Protein AF-A0A448B7V6-F1 (afdb_monomer)

Nearest PDB structures (fold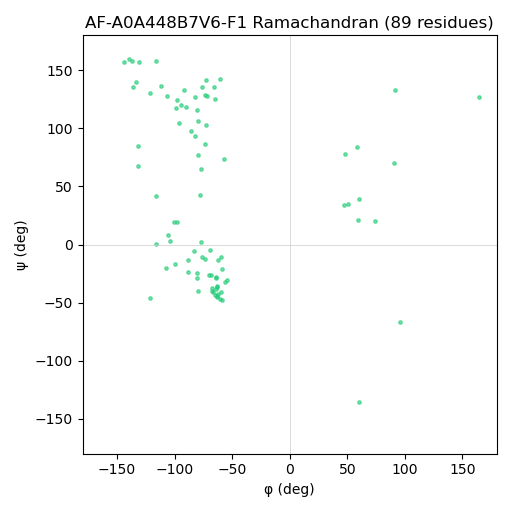seek):
  8fkw-assembly1_SS  TM=2.973E-01  e=3.619E+00  Homo sapiens
  8fku-assembly1_SS  TM=2.736E-01  e=4.427E+00  Homo sapiens

Solvent-accessible surface area (backbone atoms only — not comparable to full-atom values): 5754 Å² total; per-residue (Å²): 115,46,80,33,84,69,37,40,34,32,73,91,75,59,26,42,75,51,74,44,93,51,28,76,86,42,65,95,50,64,45,37,62,40,34,88,83,38,70,88,47,20,44,45,80,46,43,68,57,74,45,76,46,60,70,72,53,33,53,50,49,54,50,51,52,50,53,70,67,65,69,66,86,83,80,97,71,80,90,76,80,86,68,86,80,67,83,78,74,71,129

Secondary structure (DSSP, 8-state):
-EE-SS-EEETTTTEESS--TTGGGGTTS-TTBSGGG-TTTEE-SSSSS-EE--THHHHHHHHHHHHHHH--SS-----------GGGG--

Sequence (91 aa):
MYDYGARMLMPDLGRWGSMDAMSEKYSAWSPYNYAINNPVMVIDPDGNDIQTYTGDAAVAFGRALQMNMSTSSETSRGNIFTGFDLKGFKK

InterPro domains:
  IPR022385 Rhs repeat-associated core [TIGR03696] (1-47)
  IPR050708 Type VI secretion system VgrG/RHS [PTHR32305] (1-50)

Organism: Chryseobacterium gleum (NCBI:txid250)

Radius of gyration: 14.8 Å; Cα contacts (8 Å, |Δi|>4): 89; chains: 1; bounding box: 33×37×31 Å

Mean predicted aligned error: 11.31 Å

Foldseek 3Di:
DDALAVFDAPPVVRWTPDFAPCCVVVVVDGSTHAQVPCCLQWHDRNRHDIDGQDDPRSVVVVVVVVVVVPPPDDDPDDPPVVDDPPPVPDD

pLDDT: mean 76.13, std 16.98, range [39.0, 93.5]

Structure (mmCIF, N/CA/C/O backbone):
data_AF-A0A448B7V6-F1
#
_entry.id   AF-A0A448B7V6-F1
#
loop_
_atom_site.group_PDB
_atom_site.id
_atom_site.type_symbol
_atom_site.label_atom_id
_atom_site.label_alt_id
_atom_site.label_comp_id
_atom_site.label_asym_id
_atom_site.label_entity_id
_atom_site.label_seq_id
_atom_site.pdbx_PDB_ins_code
_atom_site.Cartn_x
_atom_site.Cartn_y
_atom_site.Cartn_z
_atom_site.occupancy
_atom_site.B_iso_or_equiv
_atom_site.auth_seq_id
_atom_site.auth_comp_id
_atom_site.auth_asym_id
_atom_site.auth_atom_id
_atom_site.pdbx_PDB_model_num
ATOM 1 N N . MET A 1 1 ? 0.345 -18.303 1.355 1.00 82.06 1 MET A N 1
ATOM 2 C CA . MET A 1 1 ? 0.390 -17.133 2.252 1.00 82.06 1 MET A CA 1
ATOM 3 C C . MET A 1 1 ? 1.771 -16.507 2.133 1.00 82.06 1 MET A C 1
ATOM 5 O O . MET A 1 1 ? 2.735 -17.265 2.149 1.00 82.06 1 MET A O 1
ATOM 9 N N . TYR A 1 2 ? 1.869 -15.191 1.966 1.00 85.00 2 TYR A N 1
ATOM 10 C CA . TYR A 1 2 ? 3.140 -14.462 1.889 1.00 85.00 2 TYR A CA 1
ATOM 11 C C . TYR A 1 2 ? 3.312 -13.565 3.112 1.00 85.00 2 TYR A C 1
ATOM 13 O O . TYR A 1 2 ? 2.357 -12.907 3.517 1.00 85.00 2 TYR A O 1
ATOM 21 N N . ASP A 1 3 ? 4.512 -13.554 3.684 1.00 89.19 3 ASP A N 1
ATOM 22 C CA . ASP A 1 3 ? 4.850 -12.748 4.856 1.00 89.19 3 ASP A CA 1
ATOM 23 C C . ASP A 1 3 ? 5.366 -11.375 4.421 1.00 89.19 3 ASP A C 1
ATOM 25 O O . ASP A 1 3 ? 6.361 -11.285 3.702 1.00 89.19 3 ASP A O 1
ATOM 29 N N . TYR A 1 4 ? 4.654 -10.326 4.827 1.00 85.50 4 TYR A N 1
ATOM 30 C CA . TYR A 1 4 ? 5.024 -8.933 4.580 1.00 85.50 4 TYR A CA 1
ATOM 31 C C . TYR A 1 4 ? 5.602 -8.268 5.838 1.00 85.50 4 TYR A C 1
ATOM 33 O O . TYR A 1 4 ? 5.942 -7.095 5.808 1.00 85.50 4 TYR A O 1
ATOM 41 N N . GLY A 1 5 ? 5.757 -9.004 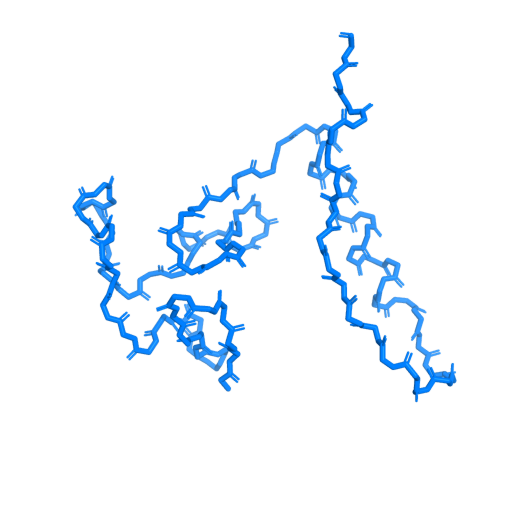6.941 1.00 89.19 5 GLY A N 1
ATOM 42 C CA . GLY A 1 5 ? 6.247 -8.506 8.221 1.00 89.19 5 GLY A CA 1
ATOM 43 C C . GLY A 1 5 ? 5.101 -8.150 9.157 1.00 89.19 5 GLY A C 1
ATOM 44 O O . GLY A 1 5 ? 4.907 -8.815 10.173 1.00 89.19 5 GLY A O 1
ATOM 45 N N . ALA A 1 6 ? 4.311 -7.125 8.826 1.00 85.94 6 ALA A N 1
ATOM 46 C CA . ALA A 1 6 ? 3.182 -6.741 9.675 1.00 85.94 6 ALA A CA 1
ATOM 47 C C . ALA A 1 6 ? 1.939 -7.614 9.462 1.00 85.94 6 ALA A C 1
ATOM 49 O O . ALA A 1 6 ? 1.135 -7.801 10.380 1.00 85.94 6 ALA A O 1
ATOM 50 N N . ARG A 1 7 ? 1.770 -8.163 8.252 1.00 91.31 7 ARG A N 1
ATOM 51 C CA . ARG A 1 7 ? 0.619 -8.993 7.885 1.00 91.31 7 ARG A CA 1
ATOM 52 C C . ARG A 1 7 ? 0.996 -10.125 6.945 1.00 91.31 7 ARG A C 1
ATOM 54 O O . ARG A 1 7 ? 1.957 -10.059 6.184 1.00 91.31 7 ARG A O 1
ATOM 61 N N . MET A 1 8 ? 0.152 -11.149 6.966 1.00 90.94 8 MET A N 1
ATOM 62 C CA . MET A 1 8 ? 0.224 -12.294 6.067 1.00 90.94 8 MET A CA 1
ATOM 63 C C . MET A 1 8 ? -0.772 -12.109 4.914 1.00 90.94 8 MET A C 1
ATOM 65 O O . MET A 1 8 ? -1.977 -12.029 5.150 1.00 90.94 8 MET A O 1
ATOM 69 N N . LEU A 1 9 ? -0.293 -12.028 3.670 1.00 91.12 9 LEU A N 1
ATOM 70 C CA . LEU A 1 9 ? -1.126 -11.934 2.466 1.00 91.12 9 LEU A CA 1
ATOM 71 C C . LEU A 1 9 ? -1.606 -13.326 2.039 1.00 91.12 9 LEU A C 1
ATOM 73 O O . LEU A 1 9 ? -0.786 -14.219 1.814 1.00 91.12 9 LEU A O 1
ATOM 77 N N . MET A 1 10 ? -2.918 -13.496 1.864 1.00 90.94 10 MET A N 1
ATOM 78 C CA . MET A 1 10 ? -3.546 -14.657 1.221 1.00 90.94 10 MET A CA 1
ATOM 79 C C . MET A 1 10 ? -3.573 -14.415 -0.294 1.00 90.94 10 MET A C 1
ATOM 81 O O . MET A 1 10 ? -4.444 -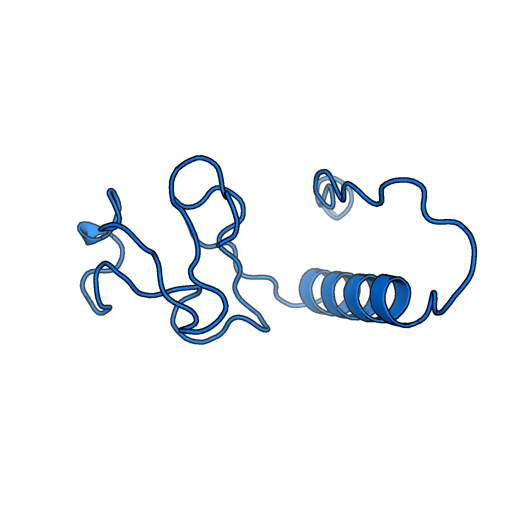13.676 -0.759 1.00 90.94 10 MET A O 1
ATOM 85 N N . PRO A 1 11 ? -2.618 -14.953 -1.082 1.00 86.75 11 PRO A N 1
ATOM 86 C CA . PRO A 1 11 ? -2.523 -14.646 -2.512 1.00 86.75 11 PRO A CA 1
ATOM 87 C C . PRO A 1 11 ? -3.669 -15.250 -3.331 1.00 86.75 11 PRO A C 1
ATOM 89 O O . PRO A 1 11 ? -4.025 -14.714 -4.372 1.00 86.75 11 PRO A O 1
ATOM 92 N N . ASP A 1 12 ? -4.258 -16.338 -2.844 1.00 89.62 12 ASP A N 1
ATOM 93 C CA . ASP A 1 12 ? -5.446 -16.993 -3.386 1.00 89.62 12 ASP A CA 1
ATOM 94 C C . ASP A 1 12 ? -6.685 -16.091 -3.331 1.00 89.62 12 ASP A C 1
ATOM 96 O O . ASP A 1 12 ? -7.484 -16.081 -4.264 1.00 89.62 12 ASP A O 1
ATOM 100 N N . LEU A 1 13 ? -6.819 -15.291 -2.270 1.00 89.00 13 LEU A N 1
ATOM 101 C CA . LEU A 1 13 ? -7.932 -14.353 -2.094 1.00 89.00 13 LEU A CA 1
ATOM 102 C C . LEU A 1 13 ? -7.576 -12.905 -2.459 1.00 89.00 13 LEU A C 1
ATOM 104 O O . LEU A 1 13 ? -8.467 -12.071 -2.623 1.00 89.00 13 LEU A O 1
ATOM 108 N N . GLY A 1 14 ? -6.287 -12.575 -2.546 1.00 89.31 14 GLY A N 1
ATOM 109 C CA . GLY A 1 14 ? -5.808 -11.199 -2.672 1.00 89.31 14 GLY A CA 1
ATOM 110 C C . GLY A 1 14 ? -6.218 -10.331 -1.477 1.00 89.31 14 GLY A C 1
ATOM 111 O O . GLY A 1 14 ? -6.659 -9.194 -1.659 1.00 89.31 14 GLY A O 1
ATOM 112 N N . ARG A 1 15 ? -6.174 -10.885 -0.260 1.00 92.38 15 ARG A N 1
ATOM 113 C CA . ARG A 1 15 ? -6.605 -10.231 0.991 1.00 92.38 15 ARG A CA 1
ATOM 114 C C . ARG A 1 15 ? -5.617 -10.494 2.116 1.00 92.38 15 ARG A C 1
ATOM 116 O O . ARG A 1 15 ? -4.899 -11.490 2.096 1.00 92.38 15 ARG A O 1
ATOM 123 N N . TRP A 1 16 ? -5.619 -9.633 3.123 1.00 93.50 16 TRP A N 1
ATOM 124 C CA . TRP A 1 16 ? -4.861 -9.879 4.346 1.00 93.50 16 TRP A CA 1
ATOM 125 C C . TRP A 1 16 ? -5.512 -10.970 5.192 1.00 93.50 16 TRP A C 1
ATOM 127 O O . TRP A 1 16 ? -6.735 -11.038 5.293 1.00 93.50 16 TRP A O 1
ATOM 137 N N . GLY A 1 17 ? -4.690 -11.813 5.815 1.00 91.31 17 GLY A N 1
ATOM 138 C CA . GLY A 1 17 ? -5.128 -12.828 6.776 1.00 91.31 17 GLY A CA 1
ATOM 139 C C . GLY A 1 17 ? -5.487 -12.260 8.153 1.00 91.31 17 GLY A C 1
ATOM 140 O O . GLY A 1 17 ? -6.061 -12.973 8.971 1.00 91.31 17 GLY A O 1
ATOM 141 N N . SER A 1 18 ? -5.166 -10.990 8.414 1.00 91.06 18 SER A N 1
ATOM 142 C CA . SER A 1 18 ? -5.445 -10.268 9.658 1.00 91.06 18 SER A CA 1
ATOM 143 C C . SER A 1 18 ? -5.897 -8.829 9.380 1.00 91.06 18 SER A C 1
ATOM 145 O O . SER A 1 18 ? -5.675 -8.290 8.294 1.00 91.06 18 SER A O 1
ATOM 147 N N . MET A 1 19 ? -6.566 -8.224 10.366 1.00 89.81 19 MET A N 1
ATOM 148 C CA . MET A 1 19 ? -7.042 -6.840 10.312 1.00 89.81 19 MET A CA 1
ATOM 149 C C . MET A 1 19 ? -5.866 -5.855 10.270 1.00 89.81 19 MET A C 1
ATOM 151 O O . MET A 1 19 ? -4.912 -5.999 11.031 1.00 89.81 19 MET A O 1
ATOM 155 N N . ASP A 1 20 ? -5.955 -4.851 9.396 1.00 89.69 20 ASP A N 1
ATOM 156 C CA . ASP A 1 20 ? -4.986 -3.757 9.301 1.00 89.69 20 ASP A CA 1
ATOM 157 C C . ASP A 1 20 ? -4.965 -2.887 10.567 1.00 89.69 20 ASP A C 1
ATOM 159 O O . ASP A 1 20 ? -5.993 -2.314 10.950 1.00 89.69 20 ASP A O 1
ATOM 163 N N . ALA A 1 21 ? -3.786 -2.725 11.172 1.00 88.44 21 ALA A N 1
ATOM 164 C CA . ALA A 1 21 ? -3.575 -1.791 12.277 1.00 88.44 21 ALA A CA 1
ATOM 165 C C . ALA A 1 21 ? -3.790 -0.327 11.846 1.00 88.44 21 ALA A C 1
ATOM 167 O O . ALA A 1 21 ? -4.209 0.495 12.655 1.00 88.44 21 ALA A O 1
ATOM 168 N N . MET A 1 22 ? -3.564 -0.010 10.567 1.00 86.94 22 MET A N 1
ATOM 169 C CA . MET A 1 22 ? -3.793 1.305 9.964 1.00 86.94 22 MET 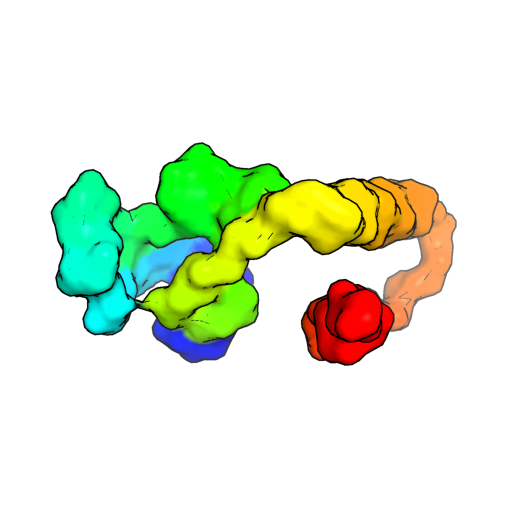A CA 1
ATOM 170 C C . MET A 1 22 ? -5.136 1.392 9.224 1.00 86.94 22 MET A C 1
ATOM 172 O O . MET A 1 22 ? -5.340 2.296 8.411 1.00 86.94 22 MET A O 1
ATOM 176 N N . SER A 1 23 ? -6.085 0.494 9.516 1.00 86.50 23 SER A N 1
ATOM 177 C CA . SER A 1 23 ? -7.415 0.500 8.881 1.00 86.50 23 SER A CA 1
ATOM 178 C C . SER A 1 23 ? -8.148 1.839 9.008 1.00 86.50 23 SER A C 1
ATOM 180 O O . SER A 1 23 ? -8.871 2.219 8.092 1.00 86.50 23 SER A O 1
ATOM 182 N N . GLU A 1 24 ? -7.924 2.603 10.081 1.00 87.56 24 GLU A N 1
ATOM 183 C CA . GLU A 1 24 ? -8.526 3.932 10.256 1.00 87.56 24 GLU A CA 1
ATOM 184 C C . GLU A 1 24 ? -8.074 4.945 9.193 1.00 87.56 24 GLU A C 1
ATOM 186 O O . GLU A 1 24 ? -8.881 5.750 8.722 1.00 87.56 24 GLU A O 1
ATOM 191 N N . LYS A 1 25 ? -6.811 4.871 8.752 1.00 87.44 25 LYS A N 1
ATOM 192 C CA . LYS A 1 25 ? -6.275 5.706 7.662 1.00 87.44 25 LYS A CA 1
ATOM 193 C C . LYS A 1 25 ? -6.982 5.412 6.335 1.00 87.44 25 LYS A C 1
ATOM 195 O O . LYS A 1 25 ? -7.120 6.297 5.492 1.00 87.44 25 LYS A O 1
ATOM 200 N N . TYR A 1 26 ? -7.467 4.183 6.180 1.00 86.44 26 TYR A N 1
ATOM 201 C CA . TYR A 1 26 ? -8.157 3.670 5.001 1.00 86.44 26 TYR A CA 1
ATOM 202 C C . TYR A 1 26 ? -9.606 3.291 5.315 1.00 86.44 26 TYR A C 1
ATOM 204 O O . TYR A 1 26 ? -10.097 2.280 4.824 1.00 86.44 26 TYR A O 1
ATOM 212 N N . SER A 1 27 ? -10.310 4.117 6.093 1.00 88.12 27 SER A N 1
ATOM 213 C CA . SER A 1 27 ? -11.669 3.827 6.582 1.00 88.12 27 SER A CA 1
ATOM 214 C C . SER A 1 27 ? -12.714 3.580 5.486 1.00 88.12 27 SER A C 1
ATOM 216 O O . SER A 1 27 ? -13.732 2.937 5.735 1.00 88.12 27 SER A O 1
ATOM 218 N N . ALA A 1 28 ? -12.463 4.052 4.261 1.00 90.62 28 ALA A N 1
ATOM 219 C CA . ALA A 1 28 ? -13.303 3.775 3.096 1.00 90.62 28 ALA A CA 1
ATOM 220 C C . ALA A 1 28 ? -13.158 2.335 2.557 1.00 90.62 28 ALA A C 1
ATOM 222 O O . ALA A 1 28 ? -13.963 1.908 1.728 1.00 90.62 28 ALA A O 1
ATOM 223 N N . TRP A 1 29 ? -12.150 1.583 3.005 1.00 89.38 29 TRP A N 1
ATOM 224 C CA . TRP A 1 29 ? -11.866 0.218 2.576 1.00 89.38 29 TRP A CA 1
ATOM 225 C C . TRP A 1 29 ? -12.009 -0.779 3.724 1.00 89.38 29 TRP A C 1
ATOM 227 O O . TRP A 1 29 ? -11.922 -0.452 4.904 1.00 89.38 29 TRP A O 1
ATOM 237 N N . SER A 1 30 ? -12.218 -2.044 3.355 1.00 91.44 30 SER A N 1
ATOM 238 C CA . SER A 1 30 ? -12.229 -3.138 4.324 1.00 91.44 30 SER A CA 1
ATOM 239 C C . SER A 1 30 ? -10.874 -3.240 5.041 1.00 91.44 30 SER A C 1
ATOM 241 O O . SER A 1 30 ? -9.841 -3.151 4.372 1.00 91.44 30 SER A O 1
ATOM 243 N N . PRO A 1 31 ? -10.846 -3.549 6.351 1.00 92.00 31 PRO A N 1
ATOM 244 C CA . PRO A 1 31 ? -9.606 -3.784 7.096 1.00 92.00 31 PRO A CA 1
ATOM 245 C C . PRO A 1 31 ? -8.747 -4.943 6.559 1.00 92.00 31 PRO A C 1
ATOM 247 O O . PRO A 1 31 ? -7.609 -5.105 6.986 1.00 92.00 31 PRO A O 1
ATOM 250 N N . TYR A 1 32 ? -9.276 -5.761 5.646 1.00 92.19 32 TYR A N 1
ATOM 251 C CA . TYR A 1 32 ? -8.572 -6.887 5.020 1.00 92.19 32 TYR A CA 1
ATOM 252 C C . TYR A 1 32 ? -8.156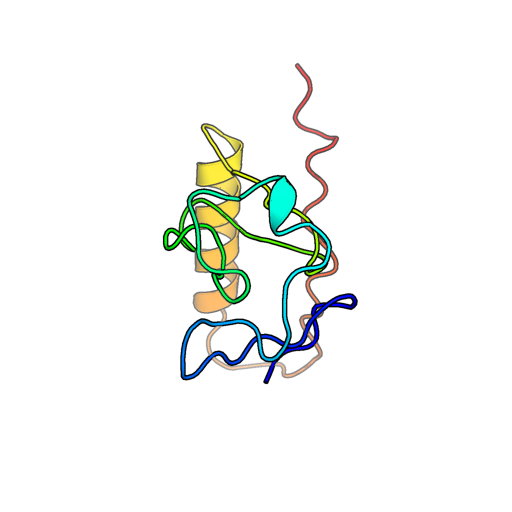 -6.608 3.567 1.00 92.19 32 TYR A C 1
ATOM 254 O O . TYR A 1 32 ? -7.732 -7.511 2.842 1.00 92.19 32 TYR A O 1
ATOM 262 N N . ASN A 1 33 ? -8.321 -5.372 3.101 1.00 91.31 33 ASN A N 1
ATOM 263 C CA . ASN A 1 33 ? -8.081 -4.989 1.719 1.00 91.31 33 ASN A CA 1
ATOM 264 C C . ASN A 1 33 ? -6.578 -4.918 1.388 1.00 91.31 33 ASN A C 1
ATOM 266 O O . ASN A 1 33 ? -5.832 -4.185 2.033 1.00 91.31 33 ASN A O 1
ATOM 270 N N . TYR A 1 34 ? -6.162 -5.584 0.309 1.00 88.38 34 TYR A N 1
ATOM 271 C CA . TYR A 1 34 ? -4.818 -5.442 -0.251 1.00 88.38 34 TYR A CA 1
ATOM 272 C C . TYR A 1 34 ? -4.783 -4.347 -1.326 1.00 88.38 34 TYR A C 1
ATOM 274 O O . TYR A 1 34 ? -5.645 -4.312 -2.209 1.00 88.38 34 TYR A O 1
ATOM 282 N N . ALA A 1 35 ? -3.782 -3.462 -1.259 1.00 88.25 35 ALA A N 1
ATOM 283 C CA . ALA A 1 35 ? -3.439 -2.512 -2.322 1.00 88.25 35 ALA A CA 1
ATOM 284 C C . ALA A 1 35 ? -4.615 -1.678 -2.878 1.00 88.25 35 ALA A C 1
ATOM 286 O O . ALA A 1 35 ? -4.675 -1.425 -4.076 1.00 88.25 35 ALA A O 1
ATOM 287 N N . ILE A 1 36 ? -5.594 -1.295 -2.046 1.00 90.44 36 ILE A N 1
ATOM 288 C CA . ILE A 1 36 ? -6.835 -0.586 -2.460 1.00 90.44 36 ILE A CA 1
ATOM 289 C C . ILE A 1 36 ? -7.543 -1.196 -3.689 1.00 90.44 36 ILE A C 1
ATOM 291 O O . ILE A 1 36 ? -8.146 -0.480 -4.484 1.00 90.44 36 ILE A O 1
ATOM 295 N N . ASN A 1 37 ? -7.480 -2.527 -3.841 1.00 87.88 37 ASN A N 1
ATOM 296 C CA . ASN A 1 37 ? -7.952 -3.277 -5.016 1.00 87.88 37 ASN A CA 1
ATOM 297 C C . ASN A 1 37 ? -7.274 -2.889 -6.346 1.00 87.88 37 ASN A C 1
ATOM 299 O O . ASN A 1 37 ? -7.800 -3.178 -7.419 1.00 87.88 37 ASN A O 1
ATOM 303 N N . ASN A 1 38 ? -6.093 -2.276 -6.293 1.00 88.25 38 ASN A N 1
ATOM 304 C CA . ASN A 1 38 ? -5.278 -1.929 -7.450 1.00 88.25 38 ASN A CA 1
ATOM 305 C C . ASN A 1 38 ? -3.806 -2.360 -7.263 1.00 88.25 38 ASN A C 1
ATOM 307 O O . ASN A 1 38 ? -2.913 -1.512 -7.198 1.00 88.25 38 ASN A O 1
ATOM 311 N N . PRO A 1 39 ? -3.527 -3.679 -7.222 1.00 86.00 39 PRO A N 1
ATOM 312 C CA . PRO A 1 39 ? -2.186 -4.222 -6.977 1.00 86.00 3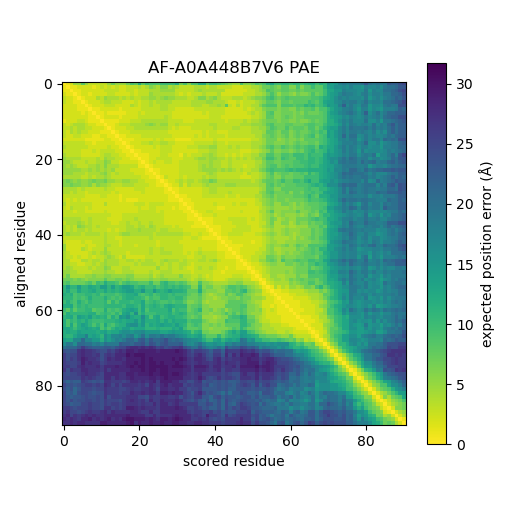9 PRO A CA 1
ATOM 313 C C . PRO A 1 39 ? -1.185 -3.979 -8.119 1.00 86.00 39 PRO A C 1
ATOM 315 O O . PRO A 1 39 ? -0.018 -4.336 -8.007 1.00 86.00 39 PRO A O 1
ATOM 318 N N . VAL A 1 40 ? -1.635 -3.407 -9.242 1.00 84.12 40 VAL A N 1
ATOM 319 C CA . VAL A 1 40 ? -0.771 -3.083 -10.385 1.00 84.12 40 VAL A CA 1
ATOM 320 C C . VAL A 1 40 ? -0.000 -1.789 -10.134 1.00 84.12 40 VAL A C 1
ATOM 322 O O . VAL A 1 40 ? 1.169 -1.690 -10.493 1.00 84.12 40 VAL A O 1
ATOM 325 N N . MET A 1 41 ? -0.655 -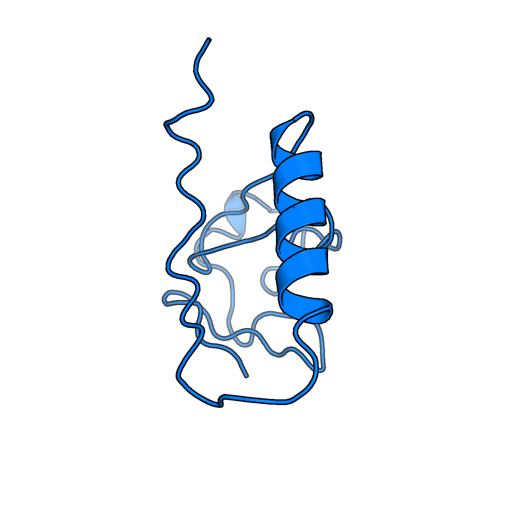0.794 -9.530 1.00 81.94 41 MET A N 1
ATOM 326 C CA . MET A 1 41 ? -0.055 0.522 -9.268 1.00 81.94 41 MET A CA 1
ATOM 327 C C . MET A 1 41 ? 0.257 0.756 -7.792 1.00 81.94 41 MET A C 1
ATOM 329 O O . MET A 1 41 ? 1.056 1.633 -7.466 1.00 81.94 41 MET A O 1
ATOM 333 N N . VAL A 1 42 ? -0.382 -0.001 -6.903 1.00 86.00 42 VAL A N 1
ATOM 334 C CA . VAL A 1 42 ? -0.277 0.168 -5.459 1.00 86.00 42 VAL A CA 1
ATOM 335 C C . VAL A 1 42 ? 0.229 -1.128 -4.856 1.00 86.00 42 VAL A C 1
ATOM 337 O O . VAL A 1 42 ? -0.305 -2.192 -5.141 1.00 86.00 42 VAL A O 1
ATOM 340 N N . ILE A 1 43 ? 1.253 -1.051 -4.016 1.00 88.00 43 ILE A N 1
ATOM 341 C CA . ILE A 1 43 ? 1.757 -2.199 -3.258 1.00 88.00 43 ILE A CA 1
ATOM 342 C C . ILE A 1 43 ? 1.944 -1.754 -1.824 1.00 88.00 43 ILE A C 1
ATOM 344 O O . ILE A 1 43 ? 2.410 -0.650 -1.582 1.00 88.00 43 ILE A O 1
ATOM 348 N N . ASP A 1 44 ? 1.588 -2.613 -0.882 1.00 86.94 44 ASP A N 1
ATOM 349 C CA . ASP A 1 44 ? 1.961 -2.472 0.522 1.00 86.94 44 ASP A CA 1
ATOM 350 C C . ASP A 1 44 ? 3.211 -3.337 0.765 1.00 86.94 44 ASP A C 1
ATOM 352 O O . ASP A 1 44 ? 3.079 -4.562 0.718 1.00 86.94 44 ASP A O 1
ATOM 356 N N . PRO A 1 45 ? 4.423 -2.762 0.893 1.00 86.56 45 PRO A N 1
ATOM 357 C CA . PRO A 1 45 ? 5.658 -3.546 0.944 1.00 86.56 45 PRO A CA 1
ATOM 358 C C . PRO A 1 45 ? 5.958 -4.159 2.315 1.00 86.56 45 PRO A C 1
ATOM 360 O O . PRO A 1 45 ? 6.685 -5.147 2.367 1.00 86.56 45 PRO A O 1
ATOM 363 N N . ASP A 1 46 ? 5.434 -3.582 3.400 1.00 87.12 46 ASP A N 1
ATOM 364 C CA . ASP A 1 46 ? 5.689 -4.002 4.788 1.00 87.12 46 ASP A CA 1
ATOM 365 C C . ASP A 1 46 ? 4.428 -4.511 5.511 1.00 87.12 46 ASP A C 1
ATOM 367 O O . ASP A 1 46 ? 4.469 -4.899 6.680 1.00 87.12 46 ASP A O 1
ATOM 371 N N . GLY A 1 47 ? 3.291 -4.513 4.817 1.00 84.25 47 GLY A N 1
ATOM 372 C CA . GLY A 1 47 ? 2.011 -4.910 5.370 1.00 84.25 47 GLY A CA 1
ATOM 373 C C . GLY A 1 47 ? 1.413 -3.867 6.313 1.00 84.25 47 GLY A C 1
ATOM 374 O O . GLY A 1 47 ? 0.567 -4.255 7.111 1.00 84.25 47 GLY A O 1
ATOM 375 N N . ASN A 1 48 ? 1.819 -2.596 6.271 1.00 86.88 48 ASN A N 1
ATOM 376 C CA . ASN A 1 48 ? 1.205 -1.525 7.066 1.00 86.88 48 ASN A CA 1
ATOM 377 C C . ASN A 1 48 ? 0.659 -0.398 6.199 1.00 86.88 48 ASN A C 1
ATOM 379 O O . ASN A 1 48 ? -0.438 0.097 6.456 1.00 86.88 48 ASN A O 1
ATOM 383 N N . ASP A 1 49 ? 1.443 0.048 5.217 1.00 86.81 49 ASP A N 1
ATOM 384 C CA . ASP A 1 49 ? 1.118 1.248 4.461 1.00 86.81 49 ASP A CA 1
ATOM 385 C C . ASP A 1 49 ? 1.333 1.061 2.964 1.00 86.81 49 ASP A C 1
ATOM 387 O O . ASP A 1 49 ? 2.350 0.554 2.486 1.00 86.81 49 ASP A O 1
ATOM 391 N N . ILE A 1 50 ? 0.356 1.530 2.193 1.00 87.06 50 ILE A N 1
ATOM 392 C CA . ILE A 1 50 ? 0.417 1.419 0.745 1.00 87.06 50 ILE A CA 1
ATOM 393 C C . ILE A 1 50 ? 1.388 2.441 0.155 1.00 87.06 50 ILE A C 1
ATOM 395 O O . ILE A 1 50 ? 1.356 3.635 0.451 1.00 87.06 50 ILE A O 1
ATOM 399 N N . GLN A 1 51 ? 2.204 1.974 -0.778 1.00 85.56 51 GLN A N 1
ATOM 400 C CA . GLN A 1 51 ? 3.015 2.795 -1.657 1.00 85.56 51 GLN A CA 1
ATOM 401 C C . GLN A 1 51 ? 2.408 2.781 -3.057 1.00 85.56 51 GLN A C 1
ATOM 403 O O . GLN A 1 51 ? 2.149 1.727 -3.642 1.00 85.56 51 GLN A O 1
ATOM 408 N N . THR A 1 52 ? 2.182 3.973 -3.600 1.00 86.56 52 THR A N 1
ATOM 409 C CA . THR A 1 52 ? 1.693 4.154 -4.968 1.00 86.56 52 THR A CA 1
ATOM 410 C C . THR A 1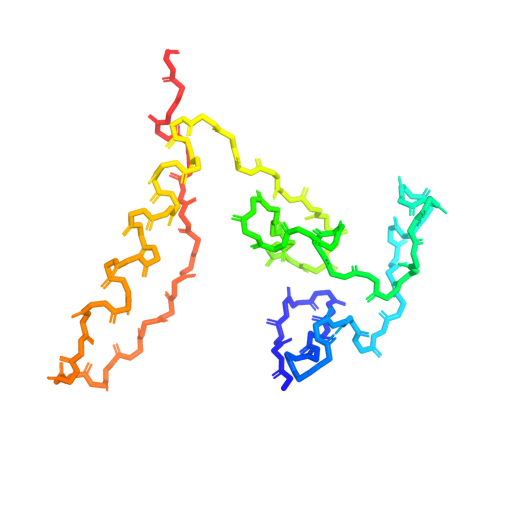 52 ? 2.871 4.450 -5.881 1.00 86.56 52 THR A C 1
ATOM 412 O O . THR A 1 52 ? 3.600 5.421 -5.670 1.00 86.56 52 THR A O 1
ATOM 415 N N . TYR A 1 53 ? 3.030 3.657 -6.934 1.00 80.88 53 TYR A N 1
ATOM 416 C CA . TYR A 1 53 ? 4.010 3.909 -7.982 1.00 80.88 53 TYR A CA 1
ATOM 417 C C . TYR A 1 53 ? 3.335 4.672 -9.126 1.00 80.88 53 TYR A C 1
ATOM 419 O O . TYR A 1 53 ? 2.383 4.190 -9.735 1.00 80.88 53 TYR A O 1
ATOM 427 N N . THR A 1 54 ? 3.827 5.875 -9.433 1.00 81.88 54 THR A N 1
ATOM 428 C CA . THR A 1 54 ? 3.323 6.725 -10.530 1.00 81.88 54 THR A CA 1
ATOM 429 C C . THR A 1 54 ? 4.460 7.234 -11.414 1.00 81.88 54 THR A C 1
ATOM 431 O O . THR A 1 54 ? 5.597 7.339 -10.956 1.00 81.88 54 THR A O 1
ATOM 434 N N . GLY A 1 55 ? 4.160 7.600 -12.665 1.00 81.94 55 GLY A N 1
ATOM 435 C CA . GLY A 1 55 ? 5.141 8.190 -13.586 1.00 81.94 55 GLY A CA 1
ATOM 436 C C . GLY A 1 55 ? 6.327 7.260 -13.860 1.00 81.94 55 GLY A C 1
ATOM 437 O O . GLY A 1 55 ? 6.141 6.056 -14.045 1.00 81.94 55 GLY A O 1
ATOM 438 N N . ASP A 1 56 ? 7.546 7.801 -13.844 1.00 79.50 56 ASP A N 1
ATOM 439 C CA . ASP A 1 56 ? 8.777 7.038 -14.106 1.00 79.50 56 ASP A CA 1
ATOM 440 C C . ASP A 1 56 ? 8.950 5.835 -13.164 1.00 79.50 56 ASP A C 1
ATOM 442 O O . ASP A 1 56 ? 9.439 4.786 -13.588 1.00 79.50 56 ASP A O 1
ATOM 446 N N . ALA A 1 57 ? 8.477 5.938 -11.916 1.00 74.88 57 ALA A N 1
ATOM 447 C CA . ALA A 1 57 ? 8.527 4.842 -10.950 1.00 74.88 57 ALA A CA 1
ATOM 448 C C . ALA A 1 57 ? 7.604 3.673 -11.340 1.00 74.88 57 ALA A C 1
ATOM 450 O O . ALA A 1 57 ? 7.989 2.516 -11.185 1.00 74.88 57 ALA A O 1
ATOM 451 N N . ALA A 1 58 ? 6.422 3.949 -11.907 1.00 74.00 58 ALA A N 1
ATOM 452 C CA . ALA A 1 58 ? 5.518 2.907 -12.403 1.00 74.00 58 ALA A CA 1
ATOM 453 C C . ALA A 1 58 ? 6.107 2.186 -13.624 1.00 74.00 58 ALA A C 1
ATOM 455 O O . ALA A 1 58 ? 6.032 0.963 -13.731 1.00 74.00 58 ALA A O 1
ATOM 456 N N . VAL A 1 59 ? 6.751 2.935 -14.524 1.00 77.88 59 VAL A N 1
ATOM 457 C CA . VAL A 1 59 ? 7.430 2.362 -15.695 1.00 77.88 59 VAL A CA 1
ATOM 458 C C . VAL A 1 59 ? 8.631 1.511 -15.263 1.00 77.88 59 VAL A C 1
ATOM 460 O O . VAL A 1 59 ? 8.855 0.433 -15.815 1.00 77.88 59 VAL A O 1
ATOM 463 N N . ALA A 1 60 ? 9.397 1.965 -14.268 1.00 78.94 60 ALA A N 1
ATOM 464 C CA . ALA A 1 60 ? 10.503 1.201 -13.696 1.00 78.94 60 ALA A CA 1
ATOM 465 C C . ALA A 1 60 ? 10.018 -0.093 -13.024 1.00 78.94 60 ALA A C 1
ATOM 467 O O . ALA A 1 60 ? 10.578 -1.157 -13.287 1.00 78.94 60 ALA A O 1
ATOM 468 N N . PHE A 1 61 ? 8.940 -0.021 -12.238 1.00 75.88 61 PHE A N 1
ATOM 469 C CA . PHE A 1 61 ? 8.316 -1.186 -11.615 1.00 75.88 61 PHE A CA 1
ATOM 470 C C . PHE A 1 61 ? 7.807 -2.194 -12.659 1.00 75.88 61 PHE A C 1
ATOM 472 O O . PHE A 1 61 ? 8.132 -3.378 -12.583 1.00 75.88 61 PHE A O 1
ATOM 479 N N . GLY A 1 62 ? 7.097 -1.725 -13.691 1.00 75.06 62 GLY A N 1
ATOM 480 C CA . GLY A 1 62 ? 6.632 -2.571 -14.793 1.00 75.06 62 GLY A CA 1
ATOM 481 C C . GLY A 1 62 ? 7.777 -3.254 -15.550 1.00 75.06 62 GLY A C 1
ATOM 482 O O . GLY A 1 62 ? 7.698 -4.447 -15.843 1.00 75.06 62 GLY A O 1
ATOM 483 N N . ARG A 1 63 ? 8.883 -2.538 -15.804 1.00 79.38 63 ARG A N 1
ATOM 484 C CA . ARG A 1 63 ? 10.096 -3.132 -16.393 1.00 79.38 63 ARG A CA 1
ATOM 485 C C . ARG A 1 63 ? 10.723 -4.187 -15.482 1.00 79.38 63 ARG A C 1
ATOM 487 O O . ARG A 1 63 ? 11.069 -5.259 -15.968 1.00 79.38 63 ARG A O 1
ATOM 494 N N . ALA A 1 64 ? 10.837 -3.916 -14.183 1.00 76.38 64 ALA A N 1
ATOM 495 C CA . ALA A 1 64 ? 11.393 -4.865 -13.220 1.00 76.38 64 ALA A CA 1
ATOM 496 C C . ALA A 1 64 ? 10.549 -6.149 -13.118 1.00 76.38 64 ALA A C 1
ATOM 498 O O . ALA A 1 64 ? 11.097 -7.250 -13.136 1.00 76.38 64 ALA A O 1
ATOM 499 N N . LEU A 1 65 ? 9.218 -6.025 -13.097 1.00 72.31 65 LEU A N 1
ATOM 500 C CA . LEU A 1 65 ? 8.300 -7.166 -13.155 1.00 72.31 65 LEU A CA 1
ATOM 501 C C . LEU A 1 65 ? 8.508 -7.999 -14.423 1.00 72.31 65 LEU A C 1
ATOM 503 O O . LEU A 1 65 ? 8.621 -9.222 -14.343 1.00 72.31 65 LEU A O 1
ATOM 507 N N . GLN A 1 66 ? 8.593 -7.349 -15.588 1.00 73.56 66 GLN A N 1
ATOM 508 C CA . GLN A 1 66 ? 8.803 -8.046 -16.855 1.00 73.56 66 GLN A CA 1
ATOM 509 C C . GLN A 1 66 ? 10.160 -8.760 -16.896 1.00 73.56 66 GLN A C 1
ATOM 511 O O . GLN A 1 66 ? 10.235 -9.880 -17.397 1.00 73.56 66 GLN A O 1
ATOM 516 N N . MET A 1 67 ? 11.214 -8.161 -16.335 1.00 72.94 67 MET A N 1
ATOM 517 C CA . MET A 1 67 ? 12.538 -8.785 -16.234 1.00 72.94 67 MET A CA 1
ATOM 518 C C . MET A 1 67 ? 12.522 -10.018 -15.325 1.00 72.94 67 MET A C 1
ATOM 520 O O . MET A 1 67 ? 13.047 -11.058 -15.713 1.00 72.94 67 MET A O 1
ATOM 524 N N . ASN A 1 68 ? 11.857 -9.937 -14.170 1.00 65.38 68 ASN A N 1
ATOM 525 C CA . ASN A 1 68 ? 11.724 -11.062 -13.240 1.00 65.38 68 ASN A CA 1
ATOM 526 C C . ASN A 1 68 ? 10.845 -12.198 -13.791 1.00 65.38 68 ASN A C 1
ATOM 528 O O . ASN A 1 68 ? 11.005 -13.345 -13.387 1.00 65.38 68 ASN A O 1
ATOM 532 N N . MET A 1 69 ? 9.915 -11.890 -14.699 1.00 63.56 69 MET A N 1
ATOM 533 C CA . MET A 1 69 ? 9.042 -12.878 -15.343 1.00 63.56 69 MET A CA 1
ATOM 534 C C . MET A 1 69 ? 9.655 -13.472 -16.623 1.00 63.56 69 MET A C 1
ATOM 536 O O . MET A 1 69 ? 9.295 -14.579 -17.017 1.00 63.56 69 MET A O 1
ATOM 540 N N . SER A 1 70 ? 10.590 -12.760 -17.265 1.00 55.56 70 SER A N 1
ATOM 541 C CA . SER A 1 70 ? 11.238 -13.187 -18.517 1.00 55.56 70 SER A CA 1
ATOM 542 C C . SER A 1 70 ? 12.493 -14.038 -18.306 1.00 55.56 70 SER A C 1
ATOM 544 O O . SER A 1 70 ? 12.932 -14.695 -19.250 1.00 55.56 70 SER A O 1
ATOM 546 N N . THR A 1 71 ? 13.054 -14.103 -17.094 1.00 53.69 71 THR A N 1
ATOM 547 C CA . THR A 1 71 ? 14.084 -15.092 -16.727 1.00 53.69 71 THR A CA 1
ATOM 548 C C . THR A 1 71 ? 13.439 -16.457 -16.480 1.00 53.69 71 THR A C 1
ATOM 550 O O . THR A 1 71 ? 13.407 -16.998 -15.377 1.00 53.69 71 THR A O 1
ATOM 553 N N . SER A 1 72 ? 12.880 -17.021 -17.547 1.00 45.78 72 SER A N 1
ATOM 554 C CA . SER A 1 72 ? 12.436 -18.407 -17.557 1.00 45.78 72 SER A CA 1
ATOM 555 C C . SER A 1 72 ? 13.654 -19.330 -17.566 1.00 45.78 72 SER A C 1
ATOM 557 O O . SER A 1 72 ? 14.524 -19.210 -18.420 1.00 45.78 72 SER A O 1
ATOM 559 N N . SER A 1 73 ? 13.658 -20.268 -16.614 1.00 52.22 73 SER A N 1
ATOM 560 C CA . SER A 1 73 ? 14.397 -21.531 -16.675 1.00 52.22 73 SER A CA 1
ATOM 561 C C . SER A 1 73 ? 15.910 -21.402 -16.850 1.00 52.22 73 SER A C 1
ATOM 563 O O . SER A 1 73 ? 16.376 -21.531 -17.967 1.00 52.22 73 SER A O 1
ATOM 565 N N . GLU A 1 74 ? 16.656 -21.210 -15.759 1.00 46.88 74 GLU A N 1
ATOM 566 C CA . GLU A 1 74 ? 17.927 -21.889 -15.414 1.00 46.88 74 GLU A CA 1
ATOM 567 C C . GLU A 1 74 ? 18.600 -21.073 -14.293 1.00 46.88 74 GLU A C 1
ATOM 569 O O . GLU A 1 74 ? 18.830 -19.876 -14.427 1.00 46.88 74 GLU A O 1
ATOM 574 N N . THR A 1 75 ? 18.962 -21.720 -13.186 1.00 43.31 75 THR A N 1
ATOM 575 C CA . THR A 1 75 ? 19.602 -21.133 -11.985 1.00 43.31 75 THR A CA 1
ATOM 576 C C . THR A 1 75 ? 18.644 -20.646 -10.892 1.00 43.31 75 THR A C 1
ATOM 578 O O . THR A 1 75 ? 18.539 -19.472 -10.548 1.00 43.31 75 THR A O 1
ATOM 581 N N . SER A 1 76 ? 18.014 -21.627 -10.248 1.00 49.25 76 SER A N 1
ATOM 582 C CA . SER A 1 76 ? 17.403 -21.564 -8.918 1.00 49.25 76 SER A CA 1
ATOM 583 C C . SER A 1 76 ? 18.401 -21.150 -7.821 1.00 49.25 76 SER A C 1
ATOM 585 O O . SER A 1 76 ? 18.810 -21.971 -6.998 1.00 49.25 76 SER A O 1
ATOM 587 N N . ARG A 1 77 ? 18.798 -19.875 -7.765 1.00 39.00 77 ARG A N 1
ATOM 588 C CA . ARG A 1 77 ? 19.451 -19.297 -6.579 1.00 39.00 77 ARG A CA 1
ATOM 589 C C . ARG A 1 77 ? 18.801 -17.969 -6.205 1.00 39.00 77 ARG A C 1
ATOM 591 O O . ARG A 1 77 ? 19.277 -16.914 -6.584 1.00 39.00 77 ARG A O 1
ATOM 598 N N . GLY A 1 78 ? 17.715 -18.076 -5.437 1.00 46.62 78 GLY A N 1
ATOM 599 C CA . GLY A 1 78 ? 17.242 -17.058 -4.496 1.00 46.62 78 GLY A CA 1
ATOM 600 C C . GLY A 1 78 ? 17.165 -15.628 -5.022 1.00 46.62 78 GLY A C 1
ATOM 601 O O . GLY A 1 78 ? 17.972 -14.791 -4.633 1.00 46.62 78 GLY A O 1
ATOM 602 N N . ASN A 1 79 ? 16.131 -15.317 -5.801 1.00 45.56 79 ASN A N 1
ATOM 603 C CA . ASN A 1 79 ? 15.765 -13.927 -6.066 1.00 45.56 79 ASN A CA 1
ATOM 604 C C . ASN A 1 79 ? 14.974 -13.379 -4.868 1.00 45.56 79 ASN A C 1
ATOM 606 O O . ASN A 1 79 ? 13.749 -13.289 -4.902 1.00 45.56 79 ASN A O 1
ATOM 610 N N . ILE A 1 80 ? 15.684 -13.044 -3.788 1.00 46.28 80 ILE A N 1
ATOM 611 C CA . ILE A 1 80 ? 15.143 -12.227 -2.699 1.00 46.28 80 ILE A CA 1
ATOM 612 C C . ILE A 1 80 ? 15.270 -10.775 -3.167 1.00 46.28 80 ILE A C 1
ATOM 614 O O . ILE A 1 80 ? 16.328 -10.160 -3.056 1.00 46.28 80 ILE A O 1
ATOM 618 N N . PHE A 1 81 ? 14.207 -10.249 -3.772 1.00 49.31 81 PHE A N 1
ATOM 619 C CA . PHE A 1 81 ? 14.140 -8.858 -4.216 1.00 49.31 81 PHE A CA 1
ATOM 620 C C . PHE A 1 81 ? 13.979 -7.965 -2.971 1.00 49.31 81 PHE A C 1
ATOM 622 O O . PHE A 1 81 ? 12.864 -7.669 -2.554 1.00 49.31 81 PHE A O 1
ATOM 629 N N . THR A 1 82 ? 15.081 -7.574 -2.323 1.00 46.28 82 THR A N 1
ATOM 630 C CA . THR A 1 82 ? 15.084 -6.775 -1.076 1.00 46.28 82 THR A CA 1
ATOM 631 C C . THR A 1 82 ? 14.811 -5.280 -1.305 1.00 46.28 82 THR A C 1
ATOM 633 O O . THR A 1 82 ? 15.454 -4.424 -0.703 1.00 46.28 82 THR A O 1
ATOM 636 N N . GLY A 1 83 ? 13.846 -4.958 -2.167 1.00 45.41 83 GLY A N 1
ATOM 637 C CA . GLY A 1 83 ? 13.397 -3.589 -2.414 1.00 45.41 83 GLY A CA 1
ATOM 638 C C . GLY A 1 83 ? 14.134 -2.883 -3.554 1.00 45.41 83 GLY A C 1
ATOM 639 O O . GLY A 1 83 ? 15.357 -2.895 -3.664 1.00 45.41 83 GLY A O 1
ATOM 640 N N . PHE A 1 84 ? 13.350 -2.247 -4.421 1.00 54.78 84 PHE A N 1
ATOM 641 C CA . PHE A 1 84 ? 13.832 -1.303 -5.422 1.00 54.78 84 PHE A CA 1
ATOM 642 C C . PHE A 1 84 ? 14.078 0.045 -4.725 1.00 54.78 84 PHE A C 1
ATOM 644 O O . PHE A 1 84 ? 13.121 0.720 -4.345 1.00 54.78 84 PHE A O 1
ATOM 651 N N . ASP A 1 85 ? 15.342 0.422 -4.503 1.00 48.88 85 ASP A N 1
ATOM 652 C CA . ASP A 1 85 ? 15.683 1.713 -3.891 1.00 48.88 85 ASP A CA 1
ATOM 653 C C . ASP A 1 85 ? 15.449 2.865 -4.884 1.00 48.88 85 ASP A C 1
ATOM 655 O O . ASP A 1 85 ? 16.238 3.116 -5.796 1.00 48.88 85 ASP A O 1
ATOM 659 N N . LEU A 1 86 ? 14.341 3.583 -4.692 1.00 52.94 86 LEU A N 1
ATOM 660 C CA . LEU A 1 86 ? 13.948 4.754 -5.480 1.00 52.94 86 LEU A CA 1
ATOM 661 C C . LEU A 1 86 ? 14.713 6.039 -5.111 1.00 52.94 86 LEU A C 1
ATOM 663 O O . LEU A 1 86 ? 14.455 7.088 -5.707 1.00 52.94 86 LEU A O 1
ATOM 667 N N . LYS A 1 87 ? 15.669 6.006 -4.169 1.00 51.19 87 LYS A N 1
ATOM 668 C CA . LYS A 1 87 ? 16.425 7.205 -3.756 1.00 51.19 87 LYS A CA 1
ATOM 669 C C . LYS A 1 87 ? 17.269 7.836 -4.872 1.00 51.19 87 LYS A C 1
ATOM 671 O O . LYS A 1 87 ? 17.687 8.981 -4.720 1.00 51.19 87 LYS A O 1
ATOM 676 N N . GLY A 1 88 ? 17.468 7.146 -5.997 1.00 42.75 88 GLY A N 1
ATOM 677 C CA . GLY A 1 88 ? 18.168 7.662 -7.179 1.00 42.75 88 GLY A CA 1
ATOM 678 C C . GLY A 1 88 ? 17.333 8.521 -8.142 1.00 42.75 88 GLY A C 1
ATOM 679 O O . GLY A 1 88 ? 17.898 9.068 -9.080 1.00 42.75 88 GLY A O 1
ATOM 680 N N 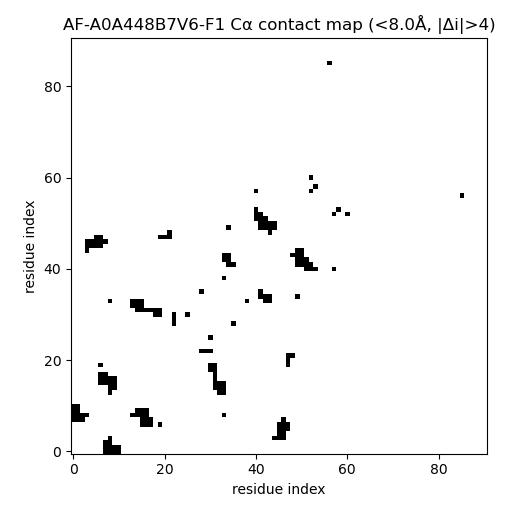. PHE A 1 89 ? 16.016 8.663 -7.937 1.00 48.22 89 PHE A N 1
ATOM 681 C CA . PHE A 1 89 ? 15.126 9.423 -8.837 1.00 48.22 89 PHE A CA 1
ATOM 682 C C . PHE A 1 89 ? 14.778 10.837 -8.342 1.00 48.22 89 PHE A C 1
ATOM 684 O O . PHE A 1 89 ? 13.806 11.441 -8.800 1.00 48.22 89 PHE A O 1
ATOM 691 N N . LYS A 1 90 ? 15.567 11.407 -7.423 1.00 44.56 90 LYS A N 1
ATOM 692 C CA . LYS A 1 90 ? 15.486 12.848 -7.160 1.00 44.56 90 LYS A CA 1
ATOM 693 C C . LYS A 1 90 ? 16.269 13.598 -8.235 1.00 44.56 90 LYS A C 1
ATOM 695 O O . LYS A 1 90 ? 17.476 13.417 -8.359 1.00 44.56 90 LYS A O 1
ATOM 700 N N . LYS A 1 91 ? 15.535 14.392 -9.013 1.00 46.38 91 LYS A N 1
ATOM 701 C CA . LYS A 1 91 ? 16.072 15.418 -9.907 1.00 46.38 91 LYS A CA 1
ATOM 702 C C . LYS A 1 91 ? 16.822 16.485 -9.115 1.00 46.38 91 LYS A C 1
ATOM 704 O O . LYS A 1 91 ? 16.381 16.766 -7.975 1.00 46.38 91 LYS A O 1
#